Protein AF-A0A5C6E165-F1 (afdb_monomer_lite)

Foldseek 3Di:
DAFDAAEQPRDDLVVLQVSLVPDQEAHYALFQDQDPCQAPDDDQSAAPPVSLVVSCVSSVHHYHHPHDDQEAADPVRNDDRHYHDPDPVRSVVSVVNRVPPPD

Structure (mmCIF, N/CA/C/O backbone):
data_AF-A0A5C6E165-F1
#
_entry.id   AF-A0A5C6E165-F1
#
loop_
_atom_site.group_PDB
_atom_site.id
_atom_site.type_symbol
_atom_site.label_atom_id
_atom_site.label_alt_id
_atom_site.label_comp_id
_atom_site.label_asym_id
_atom_site.label_entity_id
_atom_site.label_seq_id
_atom_site.pdbx_PDB_ins_code
_atom_site.Cartn_x
_atom_site.Cartn_y
_atom_site.Cartn_z
_atom_site.occupancy
_atom_site.B_iso_or_equiv
_atom_site.auth_seq_id
_atom_site.auth_comp_id
_atom_site.auth_asym_id
_atom_site.auth_atom_id
_atom_site.pdbx_PDB_model_num
ATOM 1 N N . MET A 1 1 ? -0.582 -13.420 14.702 1.00 47.81 1 MET A N 1
ATOM 2 C CA . MET A 1 1 ? -1.289 -13.650 13.422 1.00 47.81 1 MET A CA 1
ATOM 3 C C . MET A 1 1 ? -1.380 -12.294 12.761 1.00 47.81 1 MET A C 1
ATOM 5 O O . MET A 1 1 ? -1.686 -11.356 13.478 1.00 47.81 1 MET A O 1
ATOM 9 N N . LEU A 1 2 ? -1.052 -12.178 11.474 1.00 59.41 2 LEU A N 1
ATOM 10 C CA . LEU A 1 2 ? -1.311 -10.931 10.749 1.00 59.41 2 LEU A CA 1
ATOM 11 C C . LEU A 1 2 ? -2.826 -10.768 10.580 1.00 59.41 2 LEU A C 1
ATOM 13 O O . LEU A 1 2 ? -3.537 -11.774 10.485 1.00 59.41 2 LEU A O 1
ATOM 17 N N . ALA A 1 3 ? -3.292 -9.522 10.595 1.00 73.19 3 ALA A N 1
ATOM 18 C CA . ALA A 1 3 ? -4.681 -9.169 10.338 1.00 73.19 3 ALA A CA 1
ATOM 19 C C . ALA A 1 3 ? -5.123 -9.601 8.924 1.00 73.19 3 ALA A C 1
ATOM 21 O O . ALA A 1 3 ? -4.305 -9.972 8.077 1.00 73.19 3 ALA A O 1
ATOM 22 N N . GLU A 1 4 ? -6.432 -9.551 8.668 1.00 86.56 4 GLU A N 1
ATOM 23 C CA . GLU A 1 4 ? -6.970 -9.695 7.311 1.00 86.56 4 GLU A CA 1
ATOM 24 C C . GLU A 1 4 ? -6.362 -8.640 6.373 1.00 86.56 4 GLU A C 1
ATOM 26 O O . GLU A 1 4 ? -6.069 -7.521 6.798 1.00 86.56 4 GLU A O 1
ATOM 31 N N . LYS A 1 5 ? -6.165 -8.993 5.099 1.00 89.69 5 LYS A N 1
ATOM 32 C CA . LYS A 1 5 ? -5.530 -8.124 4.101 1.00 89.69 5 LYS A CA 1
ATOM 33 C C . LYS A 1 5 ? -6.604 -7.433 3.274 1.00 89.69 5 LYS A C 1
ATOM 35 O O . LYS A 1 5 ? -7.012 -7.924 2.223 1.00 89.69 5 LYS A O 1
ATOM 40 N N . PHE A 1 6 ? -7.075 -6.289 3.751 1.00 91.38 6 PHE A N 1
ATOM 41 C CA . PHE A 1 6 ? -8.140 -5.547 3.085 1.00 91.38 6 PHE A CA 1
ATOM 42 C C . PHE A 1 6 ? -7.644 -4.949 1.771 1.00 91.38 6 PHE A C 1
ATOM 44 O O . PHE A 1 6 ? -6.645 -4.239 1.744 1.00 91.38 6 PHE A O 1
ATOM 51 N N . LYS A 1 7 ? -8.344 -5.199 0.669 1.00 88.62 7 LYS A N 1
ATOM 52 C CA . LYS A 1 7 ? -8.008 -4.587 -0.619 1.00 88.62 7 LYS A CA 1
ATOM 53 C C . LYS A 1 7 ? -8.421 -3.113 -0.632 1.00 88.62 7 LYS A C 1
ATOM 55 O O . LYS A 1 7 ? -9.546 -2.800 -0.240 1.00 88.62 7 LYS A O 1
ATOM 60 N N . SER A 1 8 ? -7.545 -2.216 -1.094 1.00 88.00 8 SER A N 1
ATOM 61 C CA . SER A 1 8 ? -7.842 -0.778 -1.151 1.00 88.00 8 SER A CA 1
ATOM 62 C C . SER A 1 8 ? -9.188 -0.481 -1.824 1.00 88.00 8 SER A C 1
ATOM 64 O O . SER A 1 8 ? -9.496 -1.021 -2.886 1.00 88.00 8 SER A O 1
ATOM 66 N N . HIS A 1 9 ? -9.996 0.368 -1.179 1.00 87.06 9 HIS A N 1
ATOM 67 C CA . HIS A 1 9 ? -11.348 0.779 -1.601 1.00 87.06 9 HIS A CA 1
ATOM 68 C C . HIS A 1 9 ? -12.400 -0.339 -1.772 1.00 87.06 9 HIS A C 1
ATOM 70 O O . HIS A 1 9 ? -13.513 -0.053 -2.213 1.00 87.06 9 HIS A O 1
ATOM 76 N N . ASP A 1 10 ? -12.094 -1.583 -1.401 1.00 89.19 10 ASP A N 1
ATOM 77 C CA . ASP A 1 10 ? -12.984 -2.746 -1.536 1.00 89.19 10 ASP A CA 1
ATOM 78 C C . ASP A 1 10 ? -13.334 -3.333 -0.162 1.00 89.19 10 ASP A C 1
ATOM 80 O O . ASP A 1 10 ? -13.206 -4.526 0.119 1.00 89.19 10 ASP A O 1
ATOM 84 N N . HIS A 1 11 ? -13.729 -2.449 0.751 1.00 88.50 11 HIS A N 1
ATOM 85 C CA . HIS A 1 11 ? -14.224 -2.808 2.074 1.00 88.50 11 HIS A CA 1
ATOM 86 C C . HIS A 1 11 ? -15.187 -1.730 2.599 1.00 88.50 11 HIS A C 1
ATOM 88 O O . HIS A 1 11 ? -15.005 -0.536 2.352 1.00 88.50 11 HIS A O 1
ATOM 94 N N . PRO A 1 12 ? -16.248 -2.114 3.328 1.00 91.62 12 PRO A N 1
ATOM 95 C CA . PRO A 1 12 ? -17.041 -1.162 4.094 1.00 91.62 12 PRO A CA 1
ATOM 96 C C . PRO A 1 12 ? -16.285 -0.693 5.343 1.00 91.62 12 PRO A C 1
ATOM 98 O O . PRO A 1 12 ? -15.719 -1.509 6.068 1.00 91.62 12 PRO A O 1
ATOM 101 N N . GLN A 1 13 ? -16.418 0.587 5.703 1.00 89.44 13 GLN A N 1
ATOM 102 C CA . GLN A 1 13 ? -15.811 1.150 6.923 1.00 89.44 13 GLN A CA 1
ATOM 103 C C . GLN A 1 13 ? -16.185 0.390 8.210 1.00 89.44 13 GLN A C 1
ATOM 105 O O . GLN A 1 13 ? -15.370 0.222 9.114 1.00 89.44 13 GLN A O 1
ATOM 110 N N . ALA A 1 14 ? -17.410 -0.140 8.288 1.00 92.81 14 ALA A N 1
ATOM 111 C CA . ALA A 1 14 ? -17.849 -0.937 9.434 1.00 92.81 14 ALA A CA 1
ATOM 112 C C . ALA A 1 14 ? -17.032 -2.231 9.622 1.00 92.81 14 ALA A C 1
ATOM 114 O O . ALA A 1 14 ? -16.895 -2.703 10.750 1.00 92.81 14 ALA A O 1
ATOM 115 N N . VAL A 1 15 ? -16.489 -2.798 8.538 1.00 94.25 15 VAL A N 1
ATOM 116 C CA . VAL A 1 15 ? -15.635 -3.991 8.591 1.00 94.25 15 VAL A CA 1
ATOM 117 C C . VAL A 1 15 ? -14.275 -3.638 9.183 1.00 94.25 15 VAL A C 1
ATOM 119 O O . VAL A 1 15 ? -13.823 -4.335 10.089 1.00 94.25 15 VAL A O 1
ATOM 122 N N . LEU A 1 16 ? -13.672 -2.521 8.764 1.00 93.62 16 LEU A N 1
ATOM 123 C CA . LEU A 1 16 ? -12.418 -2.037 9.349 1.00 93.62 16 LEU A CA 1
ATOM 124 C C . LEU A 1 16 ? -12.566 -1.724 10.841 1.00 93.62 16 LEU A C 1
ATOM 126 O O . LEU A 1 16 ? -11.759 -2.170 11.654 1.00 93.62 16 LEU A O 1
ATOM 130 N N . ALA A 1 17 ? -13.644 -1.037 11.225 1.00 93.12 17 ALA A N 1
ATOM 131 C CA . ALA A 1 17 ? -13.934 -0.734 12.626 1.00 93.12 17 ALA A CA 1
ATOM 132 C C . ALA A 1 17 ? -14.190 -1.993 13.476 1.00 93.12 17 ALA A C 1
ATOM 134 O O . ALA A 1 17 ? -13.961 -1.994 14.686 1.00 93.12 17 ALA A O 1
ATOM 135 N N . ALA A 1 18 ? -14.701 -3.071 12.874 1.00 93.88 18 ALA A N 1
ATOM 136 C CA . ALA A 1 18 ? -14.838 -4.354 13.552 1.00 93.88 18 ALA A CA 1
ATOM 137 C C . ALA A 1 18 ? -13.484 -5.060 13.701 1.00 93.88 18 ALA A C 1
ATOM 139 O O . ALA A 1 18 ? -13.209 -5.587 14.777 1.00 93.88 18 ALA A O 1
ATOM 140 N N . ALA A 1 19 ? -12.649 -5.038 12.659 1.00 93.94 19 ALA A N 1
ATOM 141 C CA . ALA A 1 19 ? -11.317 -5.636 12.662 1.00 93.94 19 ALA A CA 1
ATOM 142 C C . ALA A 1 19 ? -10.401 -4.992 13.711 1.00 93.94 19 ALA A C 1
ATOM 144 O O . ALA A 1 19 ? -9.814 -5.716 14.511 1.00 93.94 19 ALA A O 1
ATOM 145 N N . ALA A 1 20 ? -10.405 -3.657 13.799 1.00 94.31 20 ALA A N 1
ATOM 146 C CA . ALA A 1 20 ? -9.614 -2.874 14.754 1.00 94.31 20 ALA A CA 1
ATOM 147 C C . ALA A 1 20 ? -9.799 -3.298 16.225 1.00 94.31 20 ALA A C 1
ATOM 149 O O . ALA A 1 20 ? -8.919 -3.116 17.050 1.00 94.31 20 ALA A O 1
ATOM 150 N N . LYS A 1 21 ? -10.925 -3.929 16.582 1.00 94.56 21 LYS A N 1
ATOM 151 C CA . LYS A 1 21 ? -11.161 -4.429 17.951 1.00 94.56 21 LYS A CA 1
ATOM 152 C C . LYS A 1 21 ? -10.313 -5.650 18.317 1.00 94.56 21 LYS A C 1
ATOM 154 O O . LYS A 1 21 ? -10.301 -6.044 19.482 1.00 94.56 21 LYS A O 1
ATOM 159 N N . TYR A 1 22 ? -9.694 -6.293 17.330 1.00 95.12 22 TYR A N 1
ATOM 160 C CA . TYR A 1 22 ? -9.011 -7.580 17.469 1.00 95.12 22 TYR A CA 1
ATOM 161 C C . TYR A 1 22 ? -7.593 -7.577 16.889 1.00 95.12 22 TYR A C 1
ATOM 163 O O . TYR A 1 22 ? -6.933 -8.617 16.910 1.00 95.12 22 TYR A O 1
ATOM 171 N N . THR A 1 23 ? -7.141 -6.450 16.344 1.00 93.44 23 THR A N 1
ATOM 172 C CA . THR A 1 23 ? -5.873 -6.327 15.623 1.00 93.44 23 THR A CA 1
ATOM 173 C C . THR A 1 23 ? -5.167 -5.053 16.046 1.00 93.44 23 THR A C 1
ATOM 175 O O . THR A 1 23 ? -5.809 -4.013 16.112 1.00 93.44 23 THR A O 1
ATOM 178 N N . ASP A 1 24 ? -3.853 -5.119 16.232 1.00 94.25 24 ASP A N 1
ATOM 179 C CA . ASP A 1 24 ? -3.021 -3.951 16.560 1.00 94.25 24 ASP A CA 1
ATOM 180 C C . ASP A 1 24 ? -2.612 -3.130 15.314 1.00 94.25 24 ASP A C 1
ATOM 182 O O . ASP A 1 24 ? -1.809 -2.204 15.397 1.00 94.25 24 ASP A O 1
ATOM 186 N N . GLU A 1 25 ? -3.094 -3.525 14.130 1.00 94.50 25 GLU A N 1
ATOM 187 C CA . GLU A 1 25 ? -2.835 -2.866 12.851 1.00 94.50 25 GLU A CA 1
ATOM 188 C C . GLU A 1 25 ? -3.927 -3.200 11.825 1.00 94.50 25 GLU A C 1
ATOM 190 O O . GLU A 1 25 ? -4.545 -4.269 11.870 1.00 94.50 25 GLU A O 1
ATOM 195 N N . ILE A 1 26 ? -4.113 -2.320 10.842 1.00 94.88 26 ILE A N 1
ATOM 196 C CA . ILE A 1 26 ? -4.910 -2.587 9.642 1.00 94.88 26 ILE A CA 1
ATOM 197 C C . ILE A 1 26 ? -3.967 -2.905 8.483 1.00 94.88 26 ILE A C 1
ATOM 199 O O . ILE A 1 26 ? -3.207 -2.055 8.023 1.00 94.88 26 ILE A O 1
ATOM 203 N N . SER A 1 27 ? -4.033 -4.140 7.990 1.00 94.25 27 SER A N 1
ATOM 204 C CA . SER A 1 27 ? -3.284 -4.585 6.815 1.00 94.25 27 SER A CA 1
ATOM 205 C C . SER A 1 27 ? -4.059 -4.271 5.532 1.00 94.25 27 SER A C 1
ATOM 207 O O . SER A 1 27 ? -5.184 -4.740 5.357 1.00 94.25 27 SER A O 1
ATOM 209 N N . VAL A 1 28 ? -3.458 -3.507 4.617 1.00 91.19 28 VAL A N 1
ATOM 210 C CA . VAL A 1 28 ? -4.073 -3.096 3.346 1.00 91.19 28 VAL A CA 1
ATOM 211 C C . VAL A 1 28 ? -3.251 -3.584 2.155 1.00 91.19 28 VAL A C 1
ATOM 213 O O . VAL A 1 28 ? -2.046 -3.357 2.075 1.00 91.19 28 VAL A O 1
ATOM 216 N N . GLN A 1 29 ? -3.902 -4.261 1.214 1.00 88.06 29 GLN A N 1
ATOM 217 C CA . GLN A 1 29 ? -3.353 -4.556 -0.105 1.00 88.06 29 GLN A CA 1
ATOM 218 C C . GLN A 1 29 ? -3.627 -3.359 -1.016 1.00 88.06 29 GLN A C 1
ATOM 220 O O . GLN A 1 29 ? -4.740 -3.191 -1.526 1.00 88.06 29 GLN A O 1
ATOM 225 N N . ASP A 1 30 ? -2.596 -2.538 -1.196 1.00 79.81 30 ASP A N 1
ATOM 226 C CA . ASP A 1 30 ? -2.636 -1.342 -2.025 1.00 79.81 30 ASP A CA 1
ATOM 227 C C . ASP A 1 30 ? -2.183 -1.688 -3.441 1.00 79.81 30 ASP A C 1
ATOM 229 O O . ASP A 1 30 ? -1.041 -1.492 -3.855 1.00 79.81 30 ASP A O 1
ATOM 233 N N . GLY A 1 31 ? -3.093 -2.337 -4.161 1.00 67.19 31 GLY A N 1
ATOM 234 C CA . GLY A 1 31 ? -2.834 -2.890 -5.478 1.00 67.19 31 GLY A CA 1
ATOM 235 C C . GLY A 1 31 ? -3.911 -2.499 -6.477 1.00 67.19 31 GLY A C 1
ATOM 236 O O . GLY A 1 31 ? -5.107 -2.538 -6.183 1.00 67.19 31 GLY A O 1
ATOM 237 N N . GLN A 1 32 ? -3.463 -2.174 -7.688 1.00 60.81 32 GLN A N 1
ATOM 238 C CA . GLN A 1 32 ? -4.312 -2.038 -8.870 1.00 60.81 32 GLN A CA 1
ATOM 239 C C . GLN A 1 32 ? -5.143 -3.307 -9.102 1.00 60.81 32 GLN A C 1
ATOM 241 O O . GLN A 1 32 ? -4.745 -4.411 -8.726 1.00 60.81 32 GLN A O 1
ATOM 246 N N . GLU A 1 33 ? -6.299 -3.156 -9.753 1.00 56.31 33 GLU 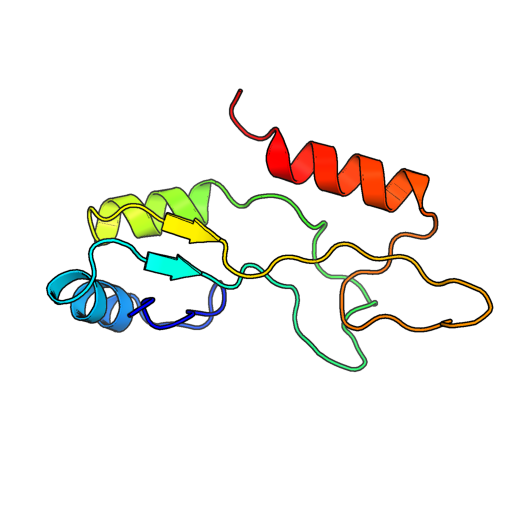A N 1
ATOM 247 C CA . GLU A 1 33 ? -7.154 -4.284 -10.124 1.00 56.31 33 GLU A CA 1
ATOM 248 C C . GLU A 1 33 ? -6.352 -5.373 -10.858 1.00 56.31 33 GLU A C 1
ATOM 250 O O . GLU A 1 33 ? -5.751 -5.125 -11.900 1.00 56.31 33 GLU A O 1
ATOM 255 N N . PHE A 1 34 ? -6.372 -6.606 -10.343 1.00 50.88 34 PHE A N 1
ATOM 256 C CA . PHE A 1 34 ? -5.911 -7.774 -11.088 1.00 50.88 34 PHE A CA 1
ATOM 257 C C . PHE A 1 34 ? -6.913 -8.070 -12.210 1.00 50.88 34 PHE A C 1
ATOM 259 O O . PHE A 1 34 ? -8.073 -8.387 -11.943 1.00 50.88 34 PHE A O 1
ATOM 266 N N . GLY A 1 35 ? -6.491 -8.002 -13.473 1.00 45.25 35 GLY A N 1
ATOM 267 C CA . GLY A 1 35 ? -7.367 -8.357 -14.589 1.00 45.25 35 GLY A CA 1
ATOM 268 C C . GLY A 1 35 ? -6.768 -8.074 -15.965 1.00 45.25 35 GLY A C 1
ATOM 269 O O . GLY A 1 35 ? -5.786 -7.349 -16.074 1.00 45.25 35 GLY A O 1
ATOM 270 N N . PRO A 1 36 ? -7.363 -8.599 -17.051 1.00 42.22 36 PRO A N 1
ATOM 271 C CA . PRO A 1 36 ? -6.872 -8.409 -18.424 1.00 42.22 36 PRO A CA 1
ATOM 272 C C . PRO A 1 36 ? -6.873 -6.941 -18.898 1.00 42.22 36 PRO A C 1
ATOM 274 O O . PRO A 1 36 ? -6.379 -6.655 -19.986 1.00 42.22 36 PRO A O 1
ATOM 277 N N . PHE A 1 37 ? -7.407 -6.027 -18.082 1.00 43.47 37 PHE A N 1
ATOM 278 C CA . PHE A 1 37 ? -7.467 -4.584 -18.307 1.00 43.47 37 PHE A CA 1
ATOM 279 C C . PHE A 1 37 ? -6.544 -3.779 -17.372 1.00 43.47 37 PHE A C 1
ATOM 281 O O . PHE A 1 37 ? -6.501 -2.556 -17.486 1.00 43.47 37 PHE A O 1
ATOM 288 N N . SER A 1 38 ? -5.752 -4.430 -16.506 1.00 49.78 38 SER A N 1
ATOM 289 C CA . SER A 1 38 ? -4.855 -3.778 -15.527 1.00 49.78 38 SER A CA 1
ATOM 290 C C . SER A 1 38 ? -3.705 -2.966 -16.148 1.00 49.78 38 SER A C 1
ATOM 292 O O . SER A 1 38 ? -2.955 -2.294 -15.446 1.00 49.78 38 SER A O 1
ATOM 294 N N . GLY A 1 39 ? -3.584 -2.986 -17.480 1.00 46.25 39 GLY A N 1
ATOM 295 C CA . GLY A 1 39 ? -2.652 -2.170 -18.263 1.00 46.25 39 GLY A CA 1
ATOM 296 C C . GLY A 1 39 ? -3.302 -1.049 -19.084 1.00 46.25 39 GLY A C 1
ATOM 297 O O . GLY A 1 39 ? -2.607 -0.406 -19.867 1.00 46.25 39 GLY A O 1
ATOM 298 N N . GLN A 1 40 ? -4.614 -0.811 -18.966 1.00 42.09 40 GLN A N 1
ATOM 299 C CA . GLN A 1 40 ? -5.315 0.215 -19.744 1.00 42.09 40 GLN A CA 1
ATOM 300 C C . GLN A 1 40 ? -6.076 1.187 -18.838 1.00 42.09 40 GLN A C 1
ATOM 302 O O . GLN A 1 40 ? -7.284 1.101 -18.659 1.00 42.09 40 GLN A O 1
ATOM 307 N N . GLY A 1 41 ? -5.347 2.185 -18.335 1.00 45.62 41 GLY A N 1
ATOM 308 C CA . GLY A 1 41 ? -5.936 3.507 -18.132 1.00 45.62 41 GLY A CA 1
ATOM 309 C C . GLY A 1 41 ? -6.481 3.858 -16.751 1.00 45.62 41 GLY A C 1
ATOM 310 O O . GLY A 1 41 ? -7.300 4.772 -16.683 1.00 45.62 41 GLY A O 1
ATOM 311 N N . LYS A 1 42 ? -6.023 3.248 -15.651 1.00 45.75 42 LYS A N 1
ATOM 312 C CA . LYS A 1 42 ? -6.320 3.806 -14.323 1.00 45.75 42 LYS A CA 1
ATOM 313 C C . LYS A 1 42 ? -5.118 3.851 -13.385 1.00 45.75 42 LYS A C 1
ATOM 315 O O . LYS A 1 42 ? -4.511 2.834 -13.096 1.00 45.75 42 LYS A O 1
ATOM 320 N N . GLN A 1 43 ? -4.862 5.098 -12.985 1.00 51.03 43 GLN A N 1
ATOM 321 C CA . GLN A 1 43 ? -4.020 5.663 -11.935 1.00 51.03 43 GLN A CA 1
ATOM 322 C C . GLN A 1 43 ? -2.580 5.151 -11.817 1.00 51.03 43 GLN A C 1
ATOM 324 O O . GLN A 1 43 ? -2.296 3.966 -11.706 1.00 51.03 43 GLN A O 1
ATOM 329 N N . GLU A 1 44 ? -1.658 6.107 -11.831 1.00 57.19 44 GLU A N 1
ATOM 330 C CA . GLU A 1 44 ? -0.282 5.932 -11.384 1.00 57.19 44 GLU A CA 1
ATOM 331 C C . GLU A 1 44 ? -0.290 5.244 -10.011 1.00 57.19 44 GLU A C 1
ATOM 333 O O . GLU A 1 44 ? -1.202 5.472 -9.215 1.00 57.19 44 GLU A O 1
ATOM 338 N N . SER A 1 45 ? 0.692 4.380 -9.743 1.00 65.25 45 SER A N 1
ATOM 339 C CA . SER A 1 45 ? 0.901 3.782 -8.419 1.00 65.25 45 SER A CA 1
ATOM 340 C C . SER A 1 45 ? 1.369 4.880 -7.457 1.00 65.25 45 SER A C 1
ATOM 342 O O . SER A 1 45 ? 2.547 4.994 -7.132 1.00 65.25 45 SER A O 1
ATOM 344 N N . SER A 1 46 ? 0.463 5.790 -7.118 1.00 74.94 46 SER A N 1
ATOM 345 C CA . SER A 1 46 ? 0.674 6.912 -6.217 1.00 74.94 46 SER A CA 1
ATOM 346 C C . SER A 1 46 ? 0.082 6.555 -4.868 1.00 74.94 46 SER A C 1
ATOM 348 O O . SER A 1 46 ? -1.056 6.096 -4.807 1.00 74.94 46 SER A O 1
ATOM 350 N N . PHE A 1 47 ? 0.830 6.812 -3.803 1.00 84.75 47 PHE A N 1
ATOM 351 C CA . PHE A 1 47 ? 0.343 6.640 -2.443 1.00 84.75 47 PHE A CA 1
ATOM 352 C C . PHE A 1 47 ? -0.853 7.575 -2.185 1.00 84.75 47 PHE A C 1
ATOM 354 O O . PHE A 1 47 ? -0.700 8.801 -2.198 1.00 84.75 47 PHE A O 1
ATOM 361 N N . ASP A 1 48 ? -2.049 7.015 -1.974 1.00 87.19 48 ASP A N 1
ATOM 362 C CA . ASP A 1 48 ? -3.249 7.789 -1.631 1.00 87.19 48 ASP A CA 1
ATOM 363 C C . ASP A 1 48 ? -3.259 8.109 -0.135 1.00 87.19 48 ASP A C 1
ATOM 365 O O . ASP A 1 48 ? -3.885 7.432 0.683 1.00 87.19 48 ASP A O 1
ATOM 369 N N . GLN A 1 49 ? -2.552 9.180 0.219 1.00 88.88 49 GLN A N 1
ATOM 370 C CA . GLN A 1 49 ? -2.477 9.647 1.597 1.00 88.88 49 GLN A CA 1
ATOM 371 C C . GLN A 1 49 ? -3.865 9.889 2.208 1.00 88.88 49 GLN A C 1
ATOM 373 O O . GLN A 1 49 ? -4.085 9.559 3.368 1.00 88.88 49 GLN A O 1
ATOM 378 N N . SER A 1 50 ? -4.819 10.415 1.434 1.00 90.38 50 SER A N 1
ATOM 379 C CA . SER A 1 50 ? -6.144 10.764 1.956 1.00 90.38 50 SER A CA 1
ATOM 380 C C . SER A 1 50 ? -6.952 9.538 2.381 1.00 90.38 50 SER A C 1
ATOM 382 O O . SER A 1 50 ? -7.628 9.564 3.413 1.00 90.38 50 SER A O 1
ATOM 384 N N . TYR A 1 51 ? -6.831 8.447 1.626 1.00 91.06 51 TYR A N 1
ATOM 385 C CA . TYR A 1 51 ? -7.441 7.163 1.944 1.00 91.06 51 TYR A CA 1
ATOM 386 C C . TYR A 1 51 ? -6.851 6.557 3.222 1.00 91.06 51 TYR A C 1
ATOM 388 O O . TYR A 1 51 ? -7.596 6.153 4.121 1.00 91.06 51 TYR A O 1
ATOM 396 N N . PHE A 1 52 ? -5.522 6.536 3.346 1.00 92.31 52 PHE A N 1
ATOM 397 C CA . PHE A 1 52 ? -4.869 5.996 4.539 1.00 92.31 52 PHE A CA 1
ATOM 398 C C . PHE A 1 52 ? -5.117 6.865 5.781 1.00 92.31 52 PHE A C 1
ATOM 400 O O . PHE A 1 52 ? -5.400 6.327 6.852 1.00 92.31 52 PHE A O 1
ATOM 407 N N . ASP A 1 53 ? -5.126 8.192 5.638 1.00 94.06 53 ASP A N 1
ATOM 408 C CA . ASP A 1 53 ? -5.488 9.120 6.714 1.00 94.06 53 ASP A CA 1
ATOM 409 C C . ASP A 1 53 ? -6.929 8.888 7.197 1.00 94.06 53 ASP A C 1
ATOM 411 O O . ASP A 1 53 ? -7.213 8.958 8.396 1.00 94.06 53 ASP A O 1
ATOM 415 N N . GLU A 1 54 ? -7.867 8.591 6.291 1.00 93.50 54 GLU A N 1
ATOM 416 C CA . GLU A 1 54 ? -9.243 8.254 6.660 1.00 93.50 54 GLU A CA 1
ATOM 417 C C . GLU A 1 54 ? -9.334 6.939 7.435 1.00 93.50 54 GLU A C 1
ATOM 419 O O . GLU A 1 54 ? -10.010 6.905 8.469 1.00 93.50 54 GLU A O 1
ATOM 424 N N . ILE A 1 55 ? -8.634 5.892 6.992 1.00 94.25 55 ILE A N 1
ATOM 425 C CA . ILE A 1 55 ? -8.581 4.621 7.723 1.00 94.25 55 ILE A CA 1
ATOM 426 C C . ILE A 1 55 ? -8.045 4.862 9.127 1.00 94.25 55 ILE A C 1
ATOM 428 O O . ILE A 1 55 ? -8.741 4.540 10.089 1.00 94.25 55 ILE A O 1
ATOM 432 N N . HIS A 1 56 ? -6.878 5.498 9.248 1.00 95.06 56 HIS A N 1
ATOM 433 C CA . HIS A 1 56 ? -6.240 5.728 10.539 1.00 95.06 56 HIS A CA 1
ATOM 434 C C . HIS A 1 56 ? -7.133 6.559 11.466 1.00 95.06 56 HIS A C 1
ATOM 436 O O . HIS A 1 56 ? -7.316 6.220 12.632 1.00 95.06 56 HIS A O 1
ATOM 442 N N . ARG A 1 57 ? -7.776 7.607 10.942 1.00 95.06 57 ARG A N 1
ATOM 443 C CA . ARG A 1 57 ? -8.739 8.424 11.695 1.00 95.06 57 ARG A CA 1
ATOM 444 C C . ARG A 1 57 ? -9.960 7.629 12.164 1.00 95.06 57 ARG A C 1
ATOM 446 O O . ARG A 1 57 ? -10.507 7.944 13.218 1.00 95.06 57 ARG A O 1
ATOM 453 N N . SER A 1 58 ? -10.423 6.657 11.381 1.00 92.81 58 SER A N 1
ATOM 454 C CA . SER A 1 58 ? -11.628 5.874 11.687 1.00 92.81 58 SER A CA 1
ATOM 455 C C . SER A 1 58 ? -11.379 4.717 12.657 1.00 92.81 58 SER A C 1
ATOM 457 O O . SER A 1 58 ? -12.247 4.422 13.480 1.00 92.81 58 SER A O 1
ATOM 459 N N . THR A 1 59 ? -10.213 4.073 12.578 1.00 94.75 59 THR A N 1
ATOM 460 C CA . THR A 1 59 ? -9.869 2.901 13.394 1.00 94.75 59 THR A CA 1
ATOM 461 C C . THR A 1 59 ? -9.007 3.257 14.599 1.00 94.75 59 THR A C 1
ATOM 463 O O . THR A 1 59 ? -9.097 2.579 15.614 1.00 94.75 59 THR A O 1
ATOM 466 N N . GLY A 1 60 ? -8.194 4.313 14.506 1.00 95.19 60 GLY A N 1
ATOM 467 C CA . GLY A 1 60 ? -7.154 4.652 15.481 1.00 95.19 60 GLY A CA 1
ATOM 468 C C . GLY A 1 60 ? -5.898 3.781 15.378 1.00 95.19 60 GLY A C 1
ATOM 469 O O . GLY A 1 60 ? -4.918 4.049 16.068 1.00 95.19 60 GLY A O 1
ATOM 470 N N . GLU A 1 61 ? -5.907 2.772 14.505 1.00 95.06 61 GLU A N 1
ATOM 471 C CA . GLU A 1 61 ? -4.850 1.767 14.417 1.00 95.06 61 GLU A CA 1
ATOM 472 C C . GLU A 1 61 ? -3.785 2.147 13.378 1.00 95.06 61 GLU A C 1
ATOM 474 O O . GLU A 1 61 ? -4.112 2.765 12.355 1.00 95.06 61 GLU A O 1
ATOM 479 N N . PRO A 1 62 ? -2.512 1.764 13.586 1.00 95.56 62 PRO A N 1
ATOM 480 C CA . PRO A 1 62 ? -1.484 1.808 12.551 1.00 95.56 62 PRO A CA 1
ATOM 481 C C . PRO A 1 62 ? -1.902 1.050 11.284 1.00 95.56 62 PRO A C 1
ATOM 483 O O . PRO A 1 62 ? -2.675 0.092 11.337 1.00 95.56 62 PRO A O 1
ATOM 486 N N . ILE A 1 63 ? -1.354 1.453 10.136 1.00 94.00 63 ILE A N 1
ATOM 487 C CA . ILE A 1 63 ? -1.647 0.834 8.839 1.00 94.00 63 ILE A CA 1
ATOM 488 C C . ILE A 1 63 ? -0.379 0.200 8.273 1.00 94.00 63 ILE A C 1
ATOM 490 O O . ILE A 1 63 ? 0.673 0.838 8.229 1.00 94.00 63 ILE A O 1
ATOM 494 N N . MET A 1 64 ? -0.496 -1.037 7.791 1.00 92.75 64 MET A N 1
ATOM 495 C CA . MET A 1 64 ? 0.555 -1.743 7.062 1.00 92.75 64 MET A CA 1
ATOM 496 C C . MET A 1 64 ? 0.115 -1.991 5.620 1.00 92.75 64 MET A C 1
ATOM 498 O O . MET A 1 64 ? -0.887 -2.662 5.380 1.00 92.75 64 MET A O 1
ATOM 502 N N . ILE A 1 65 ? 0.892 -1.511 4.649 1.00 91.12 65 ILE A N 1
ATOM 503 C CA . ILE A 1 65 ? 0.720 -1.903 3.246 1.00 91.12 65 ILE A CA 1
ATOM 504 C C . ILE A 1 65 ? 1.378 -3.271 3.056 1.00 91.12 65 ILE A C 1
ATOM 506 O O . ILE A 1 65 ? 2.595 -3.405 3.185 1.00 91.12 65 ILE A O 1
ATOM 510 N N . VAL A 1 66 ? 0.572 -4.300 2.792 1.00 90.38 66 VAL A N 1
ATOM 511 C CA . VAL A 1 66 ? 1.029 -5.703 2.757 1.00 90.38 66 VAL A CA 1
ATOM 512 C C . VAL A 1 66 ? 1.330 -6.224 1.358 1.00 90.38 66 VAL A C 1
ATOM 514 O O . VAL A 1 66 ? 1.969 -7.268 1.224 1.00 90.38 66 VAL A O 1
ATOM 517 N N . ASP A 1 67 ? 0.851 -5.535 0.328 1.00 85.81 67 ASP A N 1
ATOM 518 C CA . ASP A 1 67 ? 1.139 -5.855 -1.064 1.00 85.81 67 ASP A CA 1
ATOM 519 C C . ASP A 1 67 ? 0.981 -4.598 -1.923 1.00 85.81 67 ASP A C 1
ATOM 521 O O . ASP A 1 67 ? -0.011 -3.880 -1.803 1.00 85.81 67 ASP A O 1
ATOM 525 N N . HIS A 1 68 ? 1.995 -4.345 -2.744 1.00 85.00 68 HIS A N 1
ATOM 526 C CA . HIS A 1 68 ? 2.086 -3.261 -3.710 1.00 85.00 68 HIS A CA 1
ATOM 527 C C . HIS A 1 68 ? 3.146 -3.658 -4.744 1.00 85.00 68 HIS A C 1
ATOM 529 O O . HIS A 1 68 ? 4.254 -4.074 -4.390 1.00 85.00 68 HIS A O 1
ATOM 535 N N . ALA A 1 69 ? 2.828 -3.529 -6.032 1.00 81.56 69 ALA A N 1
ATOM 536 C CA . ALA A 1 69 ? 3.724 -3.947 -7.102 1.00 81.56 69 ALA A CA 1
ATOM 537 C C . ALA A 1 69 ? 3.723 -2.953 -8.26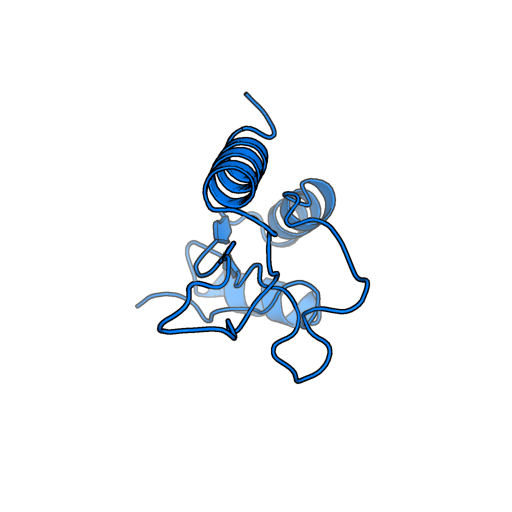2 1.00 81.56 69 ALA A C 1
ATOM 539 O O . ALA A 1 69 ? 2.692 -2.684 -8.878 1.00 81.56 69 ALA A O 1
ATOM 540 N N . ILE A 1 70 ? 4.922 -2.496 -8.618 1.00 83.31 70 ILE A N 1
ATOM 541 C CA . ILE A 1 70 ? 5.195 -1.752 -9.846 1.00 83.31 70 ILE A CA 1
ATOM 542 C C . ILE A 1 70 ? 6.111 -2.620 -10.691 1.00 83.31 70 ILE A C 1
ATOM 544 O O . ILE A 1 70 ? 7.147 -3.095 -10.226 1.00 83.31 70 ILE A O 1
ATOM 548 N N . SER A 1 71 ? 5.718 -2.853 -11.936 1.00 83.50 71 SER A N 1
ATOM 549 C CA . SER A 1 71 ? 6.373 -3.839 -12.786 1.00 83.50 71 SER A CA 1
ATOM 550 C C . SER A 1 71 ? 6.654 -3.286 -14.174 1.00 83.50 71 SER A C 1
ATOM 552 O O . SER A 1 71 ? 6.114 -2.257 -14.569 1.00 83.50 71 SER A O 1
ATOM 554 N N . TRP A 1 72 ? 7.515 -3.968 -14.920 1.00 87.00 72 TRP A N 1
ATOM 555 C CA . TRP A 1 72 ? 7.763 -3.706 -16.332 1.00 87.00 72 TRP A CA 1
ATOM 556 C C . TRP A 1 72 ? 7.953 -5.046 -17.051 1.00 87.00 72 TRP A C 1
ATOM 558 O O . TRP A 1 72 ? 8.440 -6.002 -16.437 1.00 87.00 72 TRP A O 1
ATOM 568 N N . PRO A 1 73 ? 7.560 -5.156 -18.327 1.00 86.81 73 PRO A N 1
ATOM 569 C CA . PRO A 1 73 ? 7.767 -6.375 -19.092 1.00 86.81 73 PRO A CA 1
ATOM 570 C C . PRO A 1 73 ? 9.241 -6.536 -19.497 1.00 86.81 73 PRO A C 1
ATOM 572 O O . PRO A 1 73 ? 9.947 -5.557 -19.753 1.00 86.81 73 PRO A O 1
ATOM 575 N N . VAL A 1 74 ? 9.691 -7.786 -19.612 1.00 87.44 74 VAL A N 1
ATOM 576 C CA . VAL A 1 74 ? 10.981 -8.172 -20.222 1.00 87.44 74 VAL A CA 1
ATOM 577 C C . VAL A 1 74 ? 10.739 -9.191 -21.337 1.00 87.44 74 VAL A C 1
ATOM 579 O O . VAL A 1 74 ? 9.634 -9.721 -21.450 1.00 87.44 74 VAL A O 1
ATOM 582 N N . SER A 1 75 ? 11.736 -9.477 -22.179 1.00 90.06 75 SER A N 1
ATOM 583 C CA . SER A 1 75 ? 11.586 -10.408 -23.313 1.00 90.06 75 SER A CA 1
ATOM 584 C C . SER A 1 75 ? 11.071 -11.786 -22.894 1.00 90.06 75 SER A C 1
ATOM 586 O O . SER A 1 75 ? 10.242 -12.374 -23.585 1.00 90.06 75 SER A O 1
ATOM 588 N N . GLU A 1 76 ? 11.531 -12.279 -21.747 1.00 93.00 76 GLU A N 1
ATOM 589 C CA . GLU A 1 76 ? 11.165 -13.577 -21.180 1.00 93.00 76 GLU A CA 1
ATOM 590 C C . GLU A 1 76 ? 9.762 -13.556 -20.549 1.00 93.00 76 GLU A C 1
ATOM 592 O O . GLU A 1 76 ? 9.080 -14.580 -20.520 1.00 93.00 76 GLU A O 1
ATOM 597 N N . TYR A 1 77 ? 9.314 -12.385 -20.081 1.00 88.44 77 TYR A N 1
ATOM 598 C CA . TYR A 1 77 ? 8.042 -12.175 -19.385 1.00 88.44 77 TYR A CA 1
ATOM 599 C C . TYR A 1 77 ? 7.345 -10.913 -19.920 1.00 88.44 77 TYR A C 1
ATOM 601 O O . TYR A 1 77 ? 7.391 -9.850 -19.294 1.00 88.44 77 TYR A O 1
ATOM 609 N N . PRO A 1 78 ? 6.680 -11.004 -21.088 1.00 82.81 78 PRO A N 1
ATOM 610 C CA . PRO A 1 78 ? 6.103 -9.841 -21.766 1.00 82.81 78 PRO A CA 1
ATOM 611 C C . PRO A 1 78 ? 4.812 -9.326 -21.114 1.00 82.81 78 PRO A C 1
ATOM 613 O O . PRO A 1 78 ? 4.226 -8.357 -21.589 1.00 82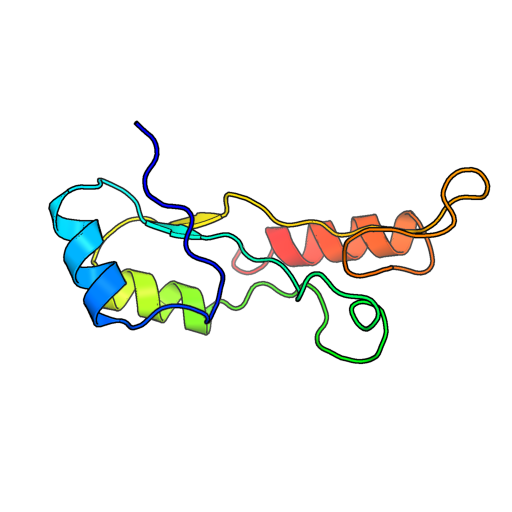.81 78 PRO A O 1
ATOM 616 N N . LYS A 1 79 ? 4.329 -9.993 -20.061 1.00 79.31 79 LYS A N 1
ATOM 617 C CA . LYS A 1 79 ? 3.131 -9.622 -19.306 1.00 79.31 79 LYS A CA 1
ATOM 618 C C . LYS A 1 79 ? 3.443 -9.661 -17.821 1.00 79.31 79 LYS A C 1
ATOM 620 O O . LYS A 1 79 ? 4.092 -10.592 -17.352 1.00 79.31 79 LYS A O 1
ATOM 625 N N . THR A 1 80 ? 2.908 -8.696 -17.092 1.00 73.25 80 THR A N 1
ATOM 626 C CA . THR A 1 80 ? 2.961 -8.643 -15.631 1.00 73.25 80 THR A CA 1
ATOM 627 C C . THR A 1 80 ? 1.541 -8.653 -15.056 1.00 73.25 80 THR A C 1
ATOM 629 O O . THR A 1 80 ? 0.567 -8.460 -15.786 1.00 73.25 80 THR A O 1
ATOM 632 N N . LEU A 1 81 ? 1.422 -8.924 -13.755 1.00 70.19 81 LEU A N 1
ATOM 633 C CA . LEU A 1 81 ? 0.132 -9.028 -13.061 1.00 70.19 81 LEU A CA 1
ATOM 634 C C . LEU A 1 81 ? -0.510 -7.660 -12.762 1.00 70.19 81 LEU A C 1
ATOM 636 O O . LEU A 1 81 ? -1.732 -7.573 -12.658 1.00 70.19 81 LEU A O 1
ATOM 640 N N . CYS A 1 82 ? 0.308 -6.611 -12.653 1.00 69.50 82 CYS A N 1
ATOM 641 C CA . CYS A 1 82 ? -0.077 -5.280 -12.176 1.00 69.50 82 CYS A CA 1
ATOM 642 C C . CYS A 1 82 ? 0.287 -4.199 -13.210 1.00 69.50 82 CYS A C 1
ATOM 644 O O . CYS A 1 82 ? 0.640 -4.516 -14.348 1.00 69.50 82 CYS A O 1
ATOM 646 N N . TYR A 1 83 ? 0.234 -2.924 -12.809 1.00 70.44 83 TYR A N 1
ATOM 647 C CA . TYR A 1 83 ? 0.635 -1.792 -13.645 1.00 70.44 83 TYR A CA 1
ATOM 648 C C . TYR A 1 83 ? 2.015 -2.005 -14.293 1.00 70.44 83 TYR A C 1
ATOM 650 O O . TYR A 1 83 ? 2.977 -2.443 -13.645 1.00 70.44 83 TYR A O 1
ATOM 658 N N . GLN A 1 84 ? 2.090 -1.680 -15.586 1.00 76.94 84 GLN A N 1
ATOM 659 C CA . GLN A 1 84 ? 3.264 -1.875 -16.430 1.00 76.94 84 GLN A CA 1
ATOM 660 C C . GLN A 1 84 ? 3.891 -0.536 -16.791 1.00 76.94 84 GLN A C 1
ATOM 662 O O . GLN A 1 84 ? 3.443 0.169 -17.697 1.00 76.94 84 GLN A O 1
ATOM 667 N N . CYS A 1 85 ? 4.992 -0.225 -16.124 1.00 82.81 85 CYS A N 1
ATOM 668 C CA . CYS A 1 85 ? 5.942 0.748 -16.623 1.00 82.81 85 CYS A CA 1
ATOM 669 C C . CYS A 1 85 ? 6.584 0.231 -17.916 1.00 82.81 85 CYS A C 1
ATOM 671 O O . CYS A 1 85 ? 6.815 -0.965 -18.089 1.00 82.81 85 CYS A O 1
ATOM 673 N N . GLN A 1 86 ? 6.939 1.149 -18.814 1.00 84.19 86 GLN A N 1
ATOM 674 C CA . GLN A 1 86 ? 7.609 0.796 -20.071 1.00 84.19 86 GLN A CA 1
ATOM 675 C C . GLN A 1 86 ? 9.038 0.277 -19.858 1.00 84.19 86 GLN A C 1
ATOM 677 O O . GLN A 1 86 ? 9.561 -0.453 -20.694 1.00 84.19 86 GLN A O 1
ATOM 682 N N . THR A 1 87 ? 9.692 0.685 -18.766 1.00 87.50 87 THR A N 1
ATOM 683 C CA . THR A 1 87 ? 11.095 0.368 -18.487 1.00 87.50 87 THR A CA 1
ATOM 684 C C . THR A 1 87 ? 11.327 0.106 -17.003 1.00 87.50 87 THR A C 1
ATOM 686 O O . THR A 1 87 ? 10.587 0.597 -16.147 1.00 87.50 87 THR A O 1
ATOM 689 N N . GLN A 1 88 ? 12.424 -0.593 -16.699 1.00 92.06 88 GLN A N 1
ATOM 690 C CA . GLN A 1 88 ? 12.926 -0.769 -15.336 1.00 92.06 88 GLN A CA 1
ATOM 691 C C . GLN A 1 88 ? 13.144 0.569 -14.621 1.00 92.06 88 GLN A C 1
ATOM 693 O O . GLN A 1 88 ? 12.760 0.725 -13.468 1.00 92.06 88 GLN A O 1
ATOM 698 N N . THR A 1 89 ? 13.738 1.554 -15.301 1.00 92.69 89 THR A N 1
ATOM 699 C CA . THR A 1 89 ? 14.001 2.876 -14.717 1.00 92.69 89 THR A CA 1
ATOM 700 C C . THR A 1 89 ? 12.709 3.607 -14.362 1.00 92.69 89 THR A C 1
ATOM 702 O O . THR A 1 89 ? 12.635 4.236 -13.311 1.00 92.69 89 THR A O 1
ATOM 705 N N . ALA A 1 90 ? 11.677 3.508 -15.206 1.00 87.50 90 ALA A N 1
ATOM 706 C CA . ALA A 1 90 ? 10.371 4.085 -14.907 1.00 87.50 90 ALA A CA 1
ATOM 707 C C . ALA A 1 90 ? 9.699 3.382 -13.715 1.00 87.50 90 ALA A C 1
ATOM 709 O O . ALA A 1 90 ? 9.129 4.056 -12.863 1.00 87.50 90 ALA A O 1
ATOM 710 N N . ALA A 1 91 ? 9.812 2.053 -13.620 1.00 87.31 91 ALA A N 1
ATOM 711 C CA . ALA A 1 91 ? 9.321 1.295 -12.471 1.00 87.31 91 ALA A CA 1
ATOM 712 C C . ALA A 1 91 ? 10.023 1.693 -11.167 1.00 87.31 91 ALA A C 1
ATOM 714 O O . ALA A 1 91 ? 9.348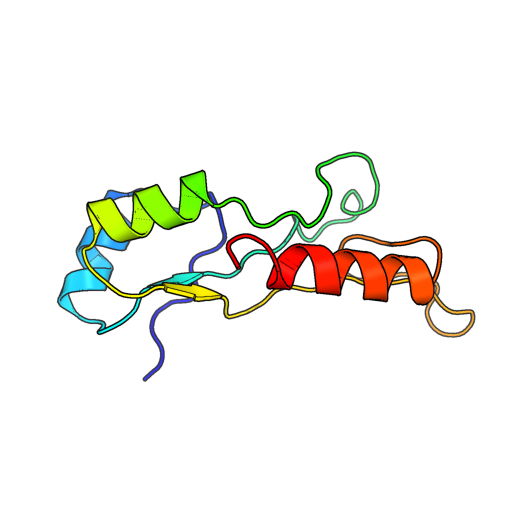 1.998 -10.189 1.00 87.31 91 ALA A O 1
ATOM 715 N N . ALA A 1 92 ? 11.357 1.766 -11.174 1.00 90.12 92 ALA A N 1
ATOM 716 C CA . ALA A 1 92 ? 12.142 2.179 -10.012 1.00 90.12 92 ALA A CA 1
ATOM 717 C C . ALA A 1 92 ? 11.767 3.593 -9.549 1.00 90.12 92 ALA A C 1
ATOM 719 O O . ALA A 1 92 ? 11.446 3.792 -8.385 1.00 90.12 92 ALA A O 1
ATOM 720 N N . ARG A 1 93 ? 11.702 4.555 -10.480 1.00 88.62 93 ARG A N 1
ATOM 721 C CA . ARG A 1 93 ? 11.309 5.935 -10.168 1.00 88.62 93 ARG A CA 1
ATOM 722 C C . ARG A 1 93 ? 9.910 6.019 -9.560 1.00 88.62 93 ARG A C 1
ATOM 724 O O . ARG A 1 93 ? 9.701 6.799 -8.641 1.00 88.62 93 ARG A O 1
ATOM 731 N N . MET A 1 94 ? 8.953 5.260 -10.088 1.00 85.75 94 MET A N 1
ATOM 732 C CA . MET A 1 94 ? 7.591 5.253 -9.554 1.00 85.75 94 MET A CA 1
ATOM 733 C C . MET A 1 94 ? 7.543 4.616 -8.161 1.00 85.75 94 MET A C 1
ATOM 735 O O . MET A 1 94 ? 6.813 5.092 -7.300 1.00 85.75 94 MET A O 1
ATOM 739 N N . TYR A 1 95 ? 8.361 3.592 -7.912 1.00 87.38 95 TYR A N 1
ATOM 740 C CA . TYR A 1 95 ? 8.484 2.991 -6.585 1.00 87.38 95 TYR A CA 1
ATOM 741 C C . TYR A 1 95 ? 9.086 3.975 -5.576 1.0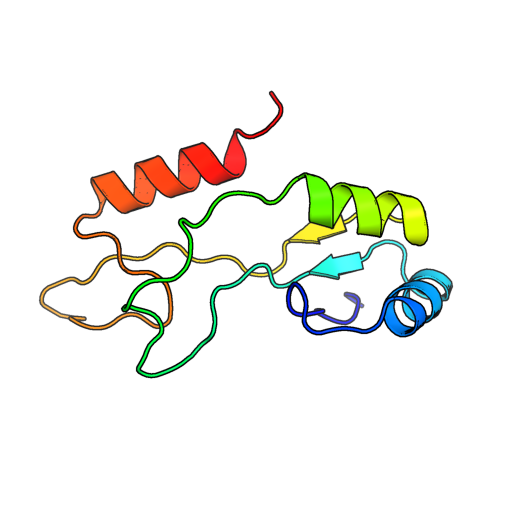0 87.38 95 TYR A C 1
ATOM 743 O O . TYR A 1 95 ? 8.563 4.114 -4.473 1.00 87.38 95 TYR A O 1
ATOM 751 N N . ASP A 1 96 ? 10.118 4.723 -5.973 1.00 89.19 96 ASP A N 1
ATOM 752 C CA . ASP A 1 96 ? 10.681 5.797 -5.149 1.00 89.19 96 ASP A CA 1
ATOM 753 C C . ASP A 1 96 ? 9.629 6.867 -4.844 1.00 89.19 96 ASP A C 1
ATOM 755 O O . ASP A 1 96 ? 9.485 7.287 -3.699 1.00 89.19 96 ASP A O 1
ATOM 759 N N . GLN A 1 97 ? 8.854 7.289 -5.847 1.00 86.38 97 GLN A N 1
ATOM 760 C CA . GLN A 1 97 ? 7.766 8.252 -5.657 1.00 86.38 97 GLN A CA 1
ATOM 761 C C . GLN A 1 97 ? 6.720 7.741 -4.667 1.00 86.38 97 GLN A C 1
ATOM 763 O O . GLN A 1 97 ? 6.309 8.502 -3.802 1.00 86.38 97 GLN A O 1
ATOM 768 N N . TYR A 1 98 ? 6.330 6.470 -4.756 1.00 86.25 98 TYR A N 1
ATOM 769 C CA . TYR A 1 98 ? 5.384 5.857 -3.827 1.00 86.25 98 TYR A CA 1
ATOM 770 C C . TYR A 1 98 ? 5.897 5.864 -2.379 1.00 86.25 98 TYR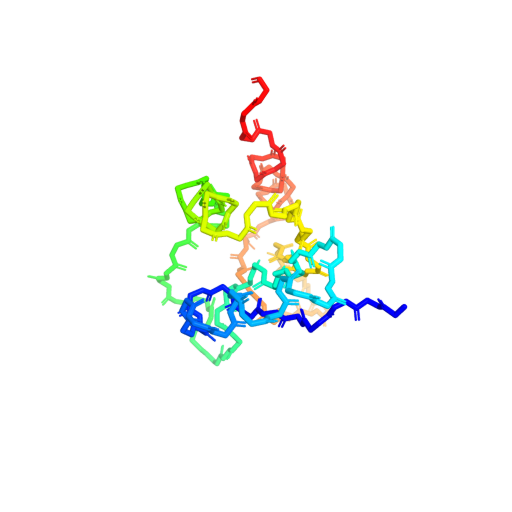 A C 1
ATOM 772 O O . TYR A 1 98 ? 5.161 6.232 -1.469 1.00 86.25 98 TYR A O 1
ATOM 780 N N . LEU A 1 99 ? 7.168 5.509 -2.159 1.00 86.38 99 LEU A N 1
ATOM 781 C CA . LEU A 1 99 ? 7.761 5.446 -0.817 1.00 86.38 99 LEU A CA 1
ATOM 782 C C . LEU A 1 99 ? 8.037 6.817 -0.183 1.00 86.38 99 LEU A C 1
ATOM 784 O O . LEU A 1 99 ? 8.152 6.909 1.036 1.00 86.38 99 LEU A O 1
ATOM 788 N N . THR A 1 100 ? 8.220 7.860 -0.994 1.00 84.44 100 THR A N 1
ATOM 789 C CA . THR A 1 100 ? 8.694 9.179 -0.533 1.00 84.44 100 THR A CA 1
ATOM 790 C C . THR A 1 100 ? 7.577 10.190 -0.276 1.00 84.44 100 THR A C 1
ATOM 792 O O . THR A 1 100 ? 7.860 11.321 0.123 1.00 84.44 100 THR A O 1
ATOM 795 N N . VAL A 1 101 ? 6.305 9.822 -0.464 1.00 67.06 101 VAL A N 1
ATOM 796 C CA . VAL A 1 101 ? 5.185 10.713 -0.129 1.00 67.06 101 VAL A CA 1
ATOM 797 C C . VAL A 1 101 ? 5.166 10.960 1.385 1.00 67.06 101 VAL A C 1
ATOM 799 O O . VAL A 1 101 ? 4.835 10.071 2.161 1.00 67.06 101 VAL A O 1
ATOM 802 N N . GLY A 1 102 ? 5.523 12.181 1.801 1.00 53.25 102 GLY A N 1
ATOM 803 C CA . GLY A 1 102 ? 5.411 12.643 3.191 1.00 53.25 102 GLY A CA 1
ATOM 804 C C . GLY A 1 102 ? 6.714 12.805 3.990 1.00 53.25 102 GLY A C 1
ATOM 805 O O . GLY A 1 102 ? 6.618 13.055 5.191 1.00 53.25 102 GLY A O 1
ATOM 806 N N . THR A 1 103 ? 7.904 12.698 3.376 1.00 44.06 103 THR A N 1
ATOM 807 C CA . THR A 1 103 ? 9.181 13.140 3.996 1.00 44.06 103 THR A CA 1
ATOM 808 C C . THR A 1 103 ? 9.512 14.594 3.704 1.00 44.06 103 THR A C 1
ATOM 810 O O . THR A 1 103 ? 9.360 14.987 2.524 1.00 44.06 103 THR A O 1
#

Secondary structure (DSSP, 8-state):
-PPPEEETT-S-HHHHHHHTTT-SSEEEE--PPPSTTTTSS---S---HHHHHHHHHHH-S-EEEEE---B--BTTB---SS-B-SSHHHHHHHHHHHHTTT-

Organism: NCBI:txid2528016

Radius of gyration: 15.27 Å; chains: 1; bounding box: 32×27×41 Å

pLDDT: mean 81.32, std 15.84, range [42.09, 95.56]

Sequence (103 aa):
MLAEKFKSHDHPQAVLAAAAKYTDEISVQDGQEFGPFSGQGKQESSFDQSYFDEIHRSTGEPIMIVDHAISWPVSEYPKTLCYQCQTQTAAARMYDQYLTVGT

=== Feature glossary ===
Feature key, reading from the visual/contextual features back to the raw sequence:

Rendered structure images. Six rendered views show the 3D structure from the faces of a cube — i.e. along ±x, ±y, ±z. Rendering representation is drawn randomly per protein from cartoon (secondary-structure ribbons), sticks (backbone bonds), or molecular surface; coloring is either N→C rainbow (blue at the N-terminus through red at the C-terminus) or one color per chain.

Contact-map, Ramachandran, and PAE plots. The contact map is a binary N×N matrix image: pixel (i, j) is dark where Cα_i and Cα_j are within 8 Å and |i−j|>4. Because the |i−j|>4 filter removes local helical contacts, off-diagonal stripes parallel to the main diagonal indicate parallel β-sheets; stripes perpendicular to it indicate antiparallel β-sheets. The Ramachandran plot scatters every residue's (φ, ψ) pair against the sterically allowed regions. The PAE heatmap renders the predicted-aligned-error matrix.

InterPro / GO / CATH / organism. Database cross-references. InterPro integrates a dozen domain/family signature databases into unified entries with residue-range hits. GO terms attach function/process/location labels with evidence codes. CATH codes position the fold in a four-level structural taxonomy. Organism is the NCBI-taxonomy species name.

Nearest PDB structures. The Foldseek neighbor list gives the closest experimentally determined structures in the PDB, ranked by structural alignment. TM-score near 1 means near-identical fold; near 0.3 means only rough topology match. This is how one finds what a novel AlphaFold prediction most resembles in the solved-structure universe.

Predicted aligned error. PAE(i, j) answers: if I align the predicted and true structures on residue i, how far off (in Å) do I expect residue j to be? A block-diagonal PAE matrix with low values on the blocks and high values off-diagonal is the signature of a multi-domain protein with confidently predicted domains but uncertain inter-domain orientation.

Solvent-accessible surface area. Accessible surface area quantifies burial. A residue with SASA near zero is packed into the hydrophobic core; one with SASA >100 Å² sits on the surface. Computed here via the Shrake–Rupley numerical algorithm with a 1.4 Å probe.

B-factor. B-factor (Debye–Waller factor) reflects atomic displacement in the crystal lattice. It is an experimental observable (units Å²), not a prediction; low values mean the atom is pinned down, high values mean it moves or is heterogeneous across the crystal.

pLDDT. For AlphaFold models, the B-factor field carries pLDDT — the model's own estimate of local accuracy on a 0–100 scale. Regions with pLDDT<50 should be treated as essentially unmodeled; they often correspond to intrinsically disordered segments.

Backbone torsions (φ/ψ). φ (phi) and ψ (psi) are the two rotatable backbone dihedrals per residue: φ is the C(i-1)–N–Cα–C torsion, ψ is the N–Cα–C–N(i+1) torsion, both in degrees on (−180°, 180°]. α-helical residues cluster near (−60°, −45°); β-strand residues near (−120°, +130°). A Ramachandran plot is simply a scatter of (φ, ψ) for every residue.

Radius of gyration, Cα contacts, bounding box. Radius of gyration (Rg) is the root-mean-square distance of Cα atoms from their centroid — a single number for overall size and compactness. A globular domain of N residues has Rg ≈ 2.2·N^0.38 Å; an extended or disordered chain has a much larger Rg. The Cα contact count is the number of residue pairs whose Cα atoms are within 8 Å and are more than four positions apart in sequence — a standard proxy for tertiary packing density. The bounding box is the smallest axis-aligned box enclosing all Cα atoms.

Secondary structure (3-state, P-SEA). Three-state secondary structure (P-SEA) collapses the eight DSSP classes into helix (a), strand (b), and coil (c). P-SEA assigns these from Cα geometry alone — distances and angles — without requiring backbone oxygens, so it works on any Cα trace.

Secondary structure (8-state, DSSP). DSSP 8-state secondary structure assigns each residue one of H (α-helix), G (3₁₀-helix), I (π-helix), E (extended β-strand), B (isolated β-bridge), T (hydrogen-bonded turn), S (bend), or '-' (coil). The assignment is computed from backbone hydrogen-bond geometry via the Kabsch–Sander algorithm.

Foldseek 3Di. A 3Di character summarizes, for each residue, the relative orientation of the Cα frame of its nearest spatial neighbor. Because it encodes fold topology rather than chemistry, 3Di alignments detect remote structural similarity that sequence alignment misses.

mmCIF coordinates. The mmCIF block holds the 3D Cartesian coordinates of each backbone atom (N, Cα, C, O) in ångströms. mmCIF is the PDB's canonical archive format — a tagged-loop text representation of the atomic model.

Sequence. Sequence gives the chain of amino acids in standard one-letter code (A=alanine, C=cysteine, …, Y=tyrosine), read N→C. It is the only feature that is directly encoded by the gene; all structural features are derived from the folded form of this sequence.